Protein AF-A0A382UDL6-F1 (afdb_monomer_lite)

Organism: NCBI:txid408172

Foldseek 3Di:
DPPVPPPDDDLDDDPWDWAAWDADPVRQKIWIWICPPPATFIWMATNNNPDIDTDDDDPDHDHHDDDDD

Radius of gyration: 12.51 Å; chains: 1; bounding box: 32×23×36 Å

InterPro domains:
  IPR011042 Six-bladed beta-propeller, TolB-like [G3DSA:2.120.10.30] (1-69)
  IPR011659 WD40-like beta-propeller [PF07676] (8-44)

Structure (mmCIF, N/CA/C/O backbone):
data_AF-A0A382UDL6-F1
#
_entry.id   AF-A0A382UDL6-F1
#
loop_
_atom_site.group_PDB
_atom_site.id
_atom_site.type_symbol
_atom_site.label_atom_id
_atom_site.label_alt_id
_atom_site.label_comp_id
_atom_site.label_asym_id
_atom_site.label_entity_id
_atom_site.label_seq_id
_atom_site.pdbx_PDB_ins_code
_atom_site.Cartn_x
_atom_site.Cartn_y
_atom_site.Cartn_z
_atom_site.occupancy
_atom_site.B_iso_or_equiv
_atom_site.auth_seq_id
_atom_site.auth_comp_id
_atom_site.auth_asym_id
_atom_site.auth_atom_id
_atom_site.pdbx_PDB_model_num
ATOM 1 N N . MET A 1 1 ? -7.568 5.839 13.479 1.00 65.00 1 MET A N 1
ATOM 2 C CA . MET A 1 1 ? -7.434 7.222 13.973 1.00 65.00 1 MET A CA 1
ATOM 3 C C . MET A 1 1 ? -8.660 7.549 14.795 1.00 65.00 1 MET A C 1
ATOM 5 O O . MET A 1 1 ? -9.763 7.217 14.364 1.00 65.00 1 MET A O 1
ATOM 9 N N . ARG A 1 2 ? -8.492 8.173 15.954 1.00 70.50 2 ARG A N 1
ATOM 10 C CA . ARG A 1 2 ? -9.613 8.835 16.625 1.00 70.50 2 ARG A CA 1
ATOM 11 C C . ARG A 1 2 ? -9.857 10.190 15.966 1.00 70.50 2 ARG A C 1
ATOM 13 O O . ARG A 1 2 ? -8.974 10.729 15.300 1.00 70.50 2 ARG A O 1
ATOM 20 N N . SER A 1 3 ? -11.053 10.746 16.138 1.00 77.00 3 SER A N 1
ATOM 21 C CA . SER A 1 3 ? -11.402 12.069 15.596 1.00 77.00 3 SER A CA 1
ATOM 22 C C . SER A 1 3 ? -10.534 13.205 16.158 1.00 77.00 3 SER A C 1
ATOM 24 O O . SER A 1 3 ? -10.518 14.287 15.586 1.00 77.00 3 SER A O 1
ATOM 26 N N . ASP A 1 4 ? -9.813 12.961 17.256 1.00 80.69 4 ASP A N 1
ATOM 27 C CA . ASP A 1 4 ? -8.846 13.876 17.875 1.00 80.69 4 ASP A CA 1
ATOM 28 C C . ASP A 1 4 ? -7.419 13.770 17.291 1.00 80.69 4 ASP A C 1
ATOM 30 O O . ASP A 1 4 ? -6.507 14.441 17.767 1.00 80.69 4 ASP A O 1
ATOM 34 N N . GLY A 1 5 ? -7.206 12.933 16.269 1.00 76.81 5 GLY A N 1
ATOM 35 C CA . GLY A 1 5 ? -5.898 12.747 15.634 1.00 76.81 5 GLY A CA 1
ATOM 36 C C . GLY A 1 5 ? -4.929 11.854 16.415 1.00 76.81 5 GLY A C 1
ATOM 37 O O . GLY A 1 5 ? -3.775 11.720 16.012 1.00 76.81 5 GLY A O 1
ATOM 38 N N . THR A 1 6 ? -5.366 11.215 17.502 1.00 85.62 6 THR A N 1
ATOM 39 C CA . THR A 1 6 ? -4.568 10.214 18.222 1.00 85.62 6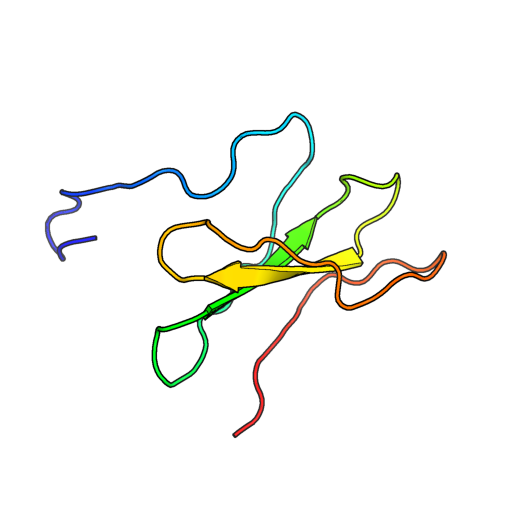 THR A CA 1
ATOM 40 C C . THR A 1 6 ? -4.682 8.822 17.581 1.00 85.62 6 THR A C 1
ATOM 42 O O . THR A 1 6 ? -5.531 8.568 16.716 1.00 85.62 6 THR A O 1
ATOM 45 N N . GLU A 1 7 ? -3.791 7.907 17.988 1.00 83.94 7 GLU A N 1
ATOM 46 C CA . GLU A 1 7 ? -3.709 6.529 17.464 1.00 83.94 7 GLU A CA 1
ATOM 47 C C . GLU A 1 7 ? -3.442 6.480 15.943 1.00 83.94 7 GLU A C 1
ATOM 49 O O . GLU A 1 7 ? -4.033 5.687 15.201 1.00 83.94 7 GLU A O 1
ATOM 54 N N . VAL A 1 8 ? -2.550 7.355 15.460 1.00 86.31 8 VAL A N 1
ATOM 55 C CA . VAL A 1 8 ? -2.010 7.279 14.095 1.00 86.31 8 VAL A CA 1
ATOM 56 C C . VAL A 1 8 ? -1.086 6.068 13.997 1.00 86.31 8 VAL A C 1
ATOM 58 O O . VAL A 1 8 ? -0.185 5.890 14.815 1.00 86.31 8 VAL A O 1
ATOM 61 N N . ARG A 1 9 ? -1.305 5.241 12.973 1.00 89.06 9 ARG A N 1
ATOM 62 C CA . ARG A 1 9 ? -0.496 4.059 12.676 1.00 89.06 9 ARG A CA 1
ATOM 63 C C . ARG A 1 9 ? 0.025 4.151 11.250 1.00 89.06 9 ARG A C 1
ATOM 65 O O . ARG A 1 9 ? -0.756 4.324 10.320 1.00 89.06 9 ARG A O 1
ATOM 72 N N . GLN A 1 10 ? 1.331 3.985 11.088 1.00 91.69 10 GLN A N 1
ATOM 73 C CA . GLN A 1 10 ? 1.949 3.798 9.781 1.00 91.69 10 GLN A CA 1
ATOM 74 C C . GLN A 1 10 ? 1.647 2.375 9.280 1.00 91.69 10 GLN A C 1
ATOM 76 O O . GLN A 1 10 ? 1.943 1.406 9.980 1.00 91.69 10 GLN A O 1
ATOM 81 N N . LEU A 1 11 ? 1.029 2.254 8.100 1.00 93.62 11 LEU A N 1
ATOM 82 C CA . LEU A 1 11 ? 0.671 0.960 7.494 1.00 93.62 11 LEU A CA 1
ATOM 83 C C . LEU A 1 11 ? 1.662 0.507 6.419 1.00 93.62 11 LEU A C 1
ATOM 85 O O . LEU A 1 11 ? 1.808 -0.690 6.199 1.00 93.62 11 LEU A O 1
ATOM 89 N N . THR A 1 12 ? 2.369 1.440 5.782 1.00 91.75 12 THR A N 1
ATOM 90 C CA . THR A 1 12 ? 3.410 1.127 4.804 1.00 91.75 12 THR A CA 1
ATOM 91 C C . THR A 1 12 ? 4.763 1.634 5.286 1.00 91.75 12 THR A C 1
ATOM 93 O O . THR A 1 12 ? 4.885 2.740 5.810 1.00 91.75 12 THR A O 1
ATOM 96 N N . ASN A 1 13 ? 5.793 0.799 5.163 1.00 93.31 13 ASN A N 1
ATOM 97 C CA . ASN A 1 13 ? 7.166 1.144 5.526 1.00 93.31 13 ASN A CA 1
ATOM 98 C C . ASN A 1 13 ? 8.123 0.558 4.486 1.00 93.31 13 ASN A C 1
ATOM 100 O O . ASN A 1 13 ? 8.591 -0.572 4.619 1.00 93.31 13 ASN A O 1
ATOM 104 N N . ASN A 1 14 ? 8.323 1.298 3.402 1.00 91.19 14 ASN A N 1
ATOM 105 C CA . ASN A 1 14 ? 9.160 0.916 2.274 1.00 91.19 14 ASN A CA 1
ATOM 106 C C . ASN A 1 14 ? 9.696 2.189 1.584 1.00 91.19 14 ASN A C 1
ATOM 108 O O . ASN A 1 14 ? 9.335 3.299 1.968 1.00 91.19 14 ASN A O 1
ATOM 112 N N . THR A 1 15 ? 10.592 2.037 0.608 1.00 94.31 15 THR A N 1
ATOM 113 C CA . THR A 1 15 ? 11.194 3.168 -0.127 1.00 94.31 15 THR A CA 1
ATOM 114 C C . THR A 1 15 ? 10.369 3.635 -1.326 1.00 94.31 15 THR A C 1
ATOM 116 O O . THR A 1 15 ? 10.770 4.579 -2.000 1.00 94.31 15 THR A O 1
ATOM 119 N N . ALA A 1 16 ? 9.280 2.936 -1.638 1.00 95.56 16 ALA A N 1
ATOM 120 C CA . ALA A 1 16 ? 8.378 3.242 -2.731 1.00 95.56 16 ALA A CA 1
ATOM 121 C C . ALA A 1 16 ? 7.377 4.331 -2.318 1.00 95.56 16 ALA A C 1
ATOM 123 O O . ALA A 1 16 ? 7.206 4.670 -1.146 1.00 95.56 16 ALA A O 1
ATOM 124 N N . GLU A 1 17 ? 6.702 4.875 -3.313 1.00 95.94 17 GLU A N 1
ATOM 125 C CA . GLU A 1 17 ? 5.587 5.782 -3.140 1.00 95.94 17 GLU A CA 1
ATOM 126 C C . GLU A 1 17 ? 4.281 4.986 -3.043 1.00 95.94 17 GLU A C 1
ATOM 128 O O . GLU A 1 17 ? 3.982 4.190 -3.931 1.00 95.94 17 GLU A O 1
ATOM 133 N N . ASP A 1 18 ? 3.492 5.230 -1.990 1.00 95.62 18 ASP A N 1
ATOM 134 C CA . ASP A 1 18 ? 2.172 4.622 -1.773 1.00 95.62 18 ASP A CA 1
ATOM 135 C C . ASP A 1 18 ? 1.078 5.710 -1.763 1.00 95.62 18 ASP A C 1
ATOM 137 O O . ASP A 1 18 ? 1.086 6.609 -0.920 1.00 95.62 18 ASP A O 1
ATOM 141 N N . TRP A 1 19 ? 0.170 5.673 -2.741 1.00 95.44 19 TRP A N 1
ATOM 142 C CA . TRP A 1 19 ? -0.777 6.750 -3.058 1.00 95.44 19 TRP A CA 1
ATOM 143 C C . TRP A 1 19 ? -2.223 6.244 -3.125 1.00 95.44 19 TRP A C 1
ATOM 145 O O . TRP A 1 19 ? -2.493 5.044 -3.161 1.00 95.44 19 TRP A O 1
ATOM 155 N N . SER A 1 20 ? -3.166 7.1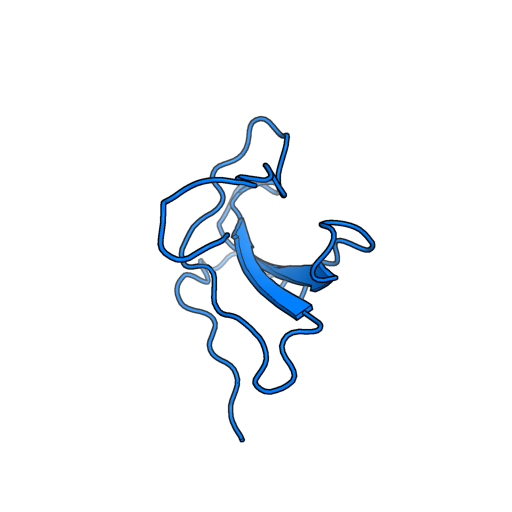91 -3.161 1.00 94.38 20 SER A N 1
ATOM 156 C CA . SER A 1 20 ? -4.597 6.945 -3.404 1.00 94.38 20 SER A CA 1
ATOM 157 C C . SER A 1 20 ? -5.216 5.815 -2.554 1.00 94.38 20 SER A C 1
ATOM 159 O O . SER A 1 20 ? -5.843 4.913 -3.113 1.00 94.38 20 SER A O 1
ATOM 161 N N . PRO A 1 21 ? -5.054 5.816 -1.215 1.00 95.56 21 PRO A N 1
ATOM 162 C CA . PRO A 1 21 ? -5.623 4.765 -0.381 1.00 95.56 21 PRO A CA 1
ATOM 163 C C . PRO A 1 21 ? -7.160 4.813 -0.388 1.00 95.56 21 PRO A C 1
ATOM 165 O O . PRO A 1 21 ? -7.759 5.882 -0.254 1.00 95.56 21 PRO A O 1
ATOM 168 N N . ASN A 1 22 ? -7.805 3.648 -0.473 1.00 96.19 22 ASN A N 1
ATOM 169 C CA . ASN A 1 22 ? -9.254 3.492 -0.367 1.00 96.19 22 ASN A CA 1
ATOM 170 C C . ASN A 1 22 ? -9.612 2.287 0.524 1.00 96.19 22 ASN A C 1
ATOM 172 O O . ASN A 1 22 ? -9.135 1.168 0.322 1.00 96.19 22 ASN A O 1
ATOM 176 N N . TRP A 1 23 ? -10.435 2.524 1.546 1.00 95.50 23 TRP A N 1
ATOM 177 C CA . TRP A 1 23 ? -10.881 1.486 2.479 1.00 95.50 23 TRP A CA 1
ATOM 178 C C . TRP A 1 23 ? -12.006 0.647 1.878 1.00 95.50 23 TRP A C 1
ATOM 180 O O . TRP A 1 23 ? -12.911 1.186 1.243 1.00 95.50 23 TRP A O 1
ATOM 190 N N . SER A 1 24 ? -11.980 -0.662 2.132 1.00 94.50 24 SER A N 1
ATOM 191 C CA . SER A 1 24 ? -13.116 -1.533 1.840 1.00 94.50 24 SER A CA 1
ATOM 192 C C . SER A 1 24 ? -14.350 -1.100 2.646 1.00 94.50 24 SER A C 1
ATOM 194 O O . SER A 1 24 ? -14.201 -0.581 3.758 1.00 94.50 24 SER A O 1
ATOM 196 N N . PRO A 1 25 ? -15.580 -1.335 2.149 1.00 93.94 25 PRO A N 1
ATOM 197 C CA . PRO A 1 25 ? -16.803 -0.943 2.858 1.00 93.94 25 PRO A CA 1
ATOM 198 C C . PRO A 1 25 ? -16.939 -1.547 4.264 1.00 93.94 25 PRO A C 1
ATOM 200 O O . PRO A 1 25 ? -17.545 -0.943 5.145 1.00 93.94 25 PRO A O 1
ATOM 203 N N . ASP A 1 26 ? -16.362 -2.730 4.487 1.00 94.44 26 ASP A N 1
ATOM 204 C CA . ASP A 1 26 ? -16.333 -3.412 5.786 1.00 94.44 26 ASP A CA 1
ATOM 205 C C . ASP A 1 26 ? -15.163 -2.976 6.693 1.00 94.44 26 ASP A C 1
ATOM 207 O O . ASP A 1 26 ? -15.038 -3.465 7.819 1.00 94.44 26 ASP A O 1
ATOM 211 N N . GLY A 1 27 ? -14.294 -2.080 6.211 1.00 94.81 27 GLY A N 1
ATOM 212 C CA . GLY A 1 27 ? -13.130 -1.557 6.923 1.00 94.81 27 GLY A CA 1
ATOM 213 C C . GLY A 1 27 ? -12.017 -2.575 7.182 1.00 94.81 27 GLY A C 1
ATOM 214 O O . GLY A 1 27 ? -11.109 -2.287 7.961 1.00 94.81 27 GLY A O 1
ATOM 215 N N . ARG A 1 28 ? -12.069 -3.774 6.586 1.00 96.06 28 ARG A N 1
ATOM 216 C CA . ARG A 1 28 ? -11.090 -4.847 6.841 1.00 96.06 28 ARG A CA 1
ATOM 217 C C . ARG A 1 28 ? -9.851 -4.770 5.963 1.00 96.06 28 ARG A C 1
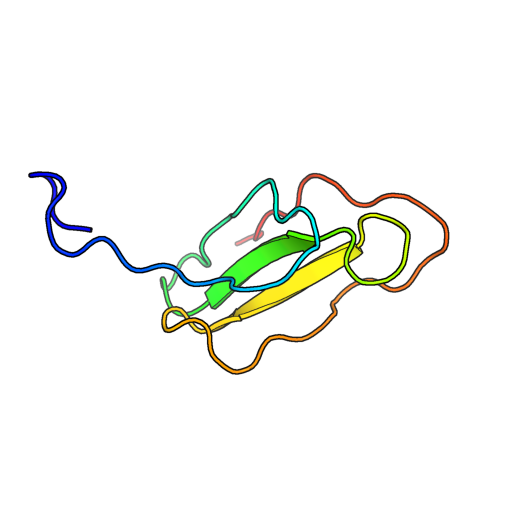ATOM 219 O O . ARG A 1 28 ? -8.819 -5.334 6.337 1.00 96.06 28 ARG A O 1
ATOM 226 N N . SER A 1 29 ? -9.941 -4.072 4.839 1.00 96.69 29 SER A N 1
ATOM 227 C CA . SER A 1 29 ? -8.893 -4.019 3.831 1.00 96.69 29 SER A CA 1
ATOM 228 C C . SER A 1 29 ? -8.688 -2.603 3.312 1.00 96.69 29 SER A C 1
ATOM 230 O O . SER A 1 29 ? -9.617 -1.800 3.253 1.00 96.69 29 SER A O 1
ATOM 232 N N . LEU A 1 30 ? -7.460 -2.315 2.896 1.00 96.75 30 LEU A N 1
ATOM 233 C CA . LEU A 1 30 ? -7.091 -1.084 2.214 1.00 96.75 30 LEU A CA 1
ATOM 234 C C . LEU A 1 30 ? -6.543 -1.430 0.834 1.00 96.75 30 LEU A C 1
ATOM 236 O O . LEU A 1 30 ? -5.644 -2.264 0.739 1.00 96.75 30 LEU A O 1
ATOM 240 N N . VAL A 1 31 ? -7.054 -0.775 -0.208 1.00 97.00 31 VAL A N 1
ATOM 241 C CA . VAL A 1 31 ? -6.433 -0.772 -1.540 1.00 97.00 31 VAL A CA 1
ATOM 242 C C . VAL A 1 31 ? -5.663 0.525 -1.735 1.00 97.00 31 VAL A C 1
ATOM 244 O O . VAL A 1 31 ? -6.075 1.563 -1.221 1.00 97.00 31 VAL A O 1
ATOM 247 N N . PHE A 1 32 ? -4.539 0.478 -2.436 1.00 96.88 32 PHE A N 1
ATOM 248 C CA . PHE A 1 32 ? -3.684 1.641 -2.672 1.00 96.88 32 PHE A CA 1
ATOM 249 C C . PHE A 1 32 ? -2.822 1.424 -3.918 1.00 96.88 32 PHE A C 1
ATOM 251 O O . PHE A 1 32 ? -2.586 0.285 -4.319 1.00 96.88 32 PHE A O 1
ATOM 258 N N . ALA A 1 33 ? -2.364 2.508 -4.535 1.00 97.00 33 ALA A N 1
ATOM 259 C CA . ALA A 1 33 ? -1.406 2.457 -5.635 1.00 97.00 33 ALA A CA 1
ATOM 260 C C . ALA A 1 33 ? 0.019 2.473 -5.066 1.00 97.00 33 ALA A C 1
ATOM 262 O O . ALA A 1 33 ? 0.296 3.254 -4.158 1.00 97.00 33 ALA A O 1
ATOM 263 N N . SER A 1 34 ? 0.925 1.642 -5.579 1.00 96.88 34 SER A N 1
ATOM 264 C CA . SER A 1 34 ? 2.320 1.594 -5.122 1.00 96.88 34 SER A CA 1
ATOM 265 C C . SER A 1 34 ? 3.278 1.421 -6.287 1.00 96.88 34 SER A C 1
ATOM 267 O O . SER A 1 34 ? 3.054 0.547 -7.120 1.00 96.88 34 SER A O 1
ATOM 269 N N . ASN A 1 35 ? 4.374 2.186 -6.319 1.00 95.62 35 ASN A N 1
ATOM 270 C CA . ASN A 1 35 ? 5.403 2.053 -7.360 1.00 95.62 35 ASN A CA 1
ATOM 271 C C . ASN A 1 35 ? 6.543 1.078 -7.017 1.00 95.62 35 ASN A C 1
ATOM 273 O O . ASN A 1 35 ? 7.618 1.116 -7.621 1.00 95.62 35 ASN A O 1
ATOM 277 N N . ARG A 1 36 ? 6.317 0.187 -6.046 1.00 94.25 36 ARG A N 1
ATOM 278 C CA . ARG A 1 36 ? 7.343 -0.715 -5.498 1.00 94.25 36 ARG A CA 1
ATOM 279 C C . ARG A 1 36 ? 7.994 -1.658 -6.513 1.00 94.25 36 ARG A C 1
ATOM 281 O O . ARG A 1 36 ? 9.064 -2.183 -6.219 1.00 94.25 36 ARG A O 1
ATOM 288 N N . HIS A 1 37 ? 7.374 -1.871 -7.674 1.00 91.06 37 HIS A N 1
ATOM 289 C CA . HIS A 1 37 ? 7.888 -2.727 -8.749 1.00 91.06 37 HIS A CA 1
ATOM 290 C C . HIS A 1 37 ? 8.314 -1.953 -10.013 1.00 91.06 37 HIS A C 1
ATOM 292 O O . HIS A 1 37 ? 8.599 -2.563 -11.038 1.00 91.06 37 HIS A O 1
ATOM 298 N N . GLY A 1 38 ? 8.460 -0.624 -9.930 1.00 90.62 38 GLY A N 1
ATOM 299 C CA . GLY A 1 38 ? 9.016 0.215 -11.004 1.00 90.62 38 GLY A CA 1
ATOM 300 C C . GLY A 1 38 ? 7.994 1.094 -11.733 1.00 90.62 38 GLY A C 1
ATOM 301 O O . GLY A 1 38 ? 8.376 2.092 -12.341 1.00 90.62 38 GLY A O 1
ATOM 302 N N . ASN A 1 39 ? 6.707 0.788 -11.611 1.00 93.38 39 ASN A N 1
ATOM 303 C CA . ASN A 1 39 ? 5.550 1.590 -12.014 1.00 93.38 39 ASN A CA 1
ATOM 304 C C . ASN A 1 39 ? 4.452 1.446 -10.952 1.00 93.38 39 ASN A C 1
ATOM 306 O O . ASN A 1 39 ? 4.528 0.544 -10.121 1.00 93.38 39 ASN A O 1
ATOM 310 N N . PHE A 1 40 ? 3.457 2.343 -10.943 1.00 95.06 40 PHE A N 1
ATOM 311 C CA . PH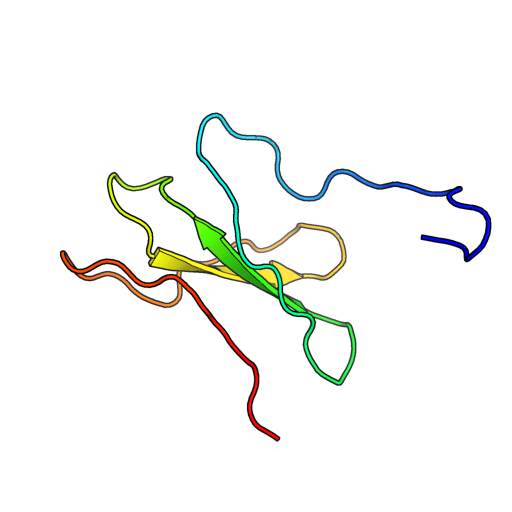E A 1 40 ? 2.335 2.177 -10.018 1.00 95.06 40 PHE A CA 1
ATOM 312 C C . PHE A 1 40 ? 1.433 1.037 -10.467 1.00 95.06 40 PHE A C 1
ATOM 314 O O . PHE A 1 40 ? 0.853 1.099 -11.550 1.00 95.06 40 PHE A O 1
ATOM 321 N N . ASP A 1 41 ? 1.282 0.075 -9.571 1.00 96.88 41 ASP A N 1
ATOM 322 C CA . ASP A 1 41 ? 0.284 -0.981 -9.619 1.00 96.88 41 ASP A CA 1
ATOM 323 C C . ASP A 1 41 ? -0.632 -0.874 -8.394 1.00 96.88 41 ASP A C 1
ATOM 325 O O . ASP A 1 41 ? -0.317 -0.206 -7.399 1.00 96.88 41 ASP A O 1
ATOM 329 N N . ILE A 1 42 ? -1.770 -1.565 -8.438 1.00 96.56 42 ILE A N 1
ATOM 330 C CA . ILE A 1 42 ? -2.703 -1.632 -7.317 1.00 96.56 42 ILE A CA 1
ATOM 331 C C . ILE A 1 42 ? -2.292 -2.741 -6.360 1.00 96.56 42 ILE A C 1
ATOM 333 O O . ILE A 1 42 ? -2.061 -3.882 -6.755 1.00 96.56 42 ILE A O 1
ATOM 337 N N . PHE A 1 43 ? -2.279 -2.413 -5.075 1.00 97.19 43 PHE A N 1
ATOM 338 C CA . PHE A 1 43 ? -2.043 -3.333 -3.975 1.00 97.19 43 PHE A CA 1
ATOM 339 C C . PHE A 1 43 ? -3.229 -3.333 -3.020 1.00 97.19 43 PHE A C 1
ATOM 341 O O . PHE A 1 43 ? -3.974 -2.358 -2.915 1.00 97.19 43 PHE A O 1
ATOM 348 N N . VAL A 1 44 ? -3.376 -4.434 -2.290 1.00 97.62 44 VAL A N 1
ATOM 349 C CA . VAL A 1 44 ? -4.335 -4.590 -1.198 1.00 97.62 44 VAL A CA 1
ATOM 350 C C . VAL A 1 44 ? -3.623 -5.107 0.046 1.00 97.62 44 VAL A C 1
ATOM 352 O O . VAL A 1 44 ? -2.684 -5.891 -0.050 1.00 97.62 44 VAL A O 1
ATOM 355 N N . MET A 1 45 ? -4.056 -4.668 1.223 1.00 97.44 45 MET A N 1
ATOM 356 C CA . MET A 1 45 ? -3.582 -5.180 2.512 1.00 97.44 45 MET A CA 1
ATOM 357 C C . MET A 1 45 ? -4.706 -5.201 3.547 1.00 97.44 45 MET A C 1
ATOM 359 O O . MET A 1 45 ? -5.756 -4.585 3.346 1.00 97.44 45 MET A O 1
ATOM 363 N N . ARG A 1 46 ? -4.493 -5.885 4.674 1.00 97.31 46 ARG A N 1
ATOM 364 C CA . ARG A 1 46 ? -5.401 -5.817 5.828 1.00 97.31 46 ARG A CA 1
ATOM 365 C C . ARG A 1 46 ? -5.347 -4.447 6.502 1.00 97.31 46 ARG A C 1
ATOM 367 O O . ARG A 1 46 ? -4.360 -3.722 6.407 1.00 97.31 46 ARG A O 1
ATOM 374 N N . ALA A 1 47 ? -6.377 -4.133 7.285 1.00 94.69 47 ALA A N 1
ATOM 375 C CA . ALA A 1 47 ? -6.472 -2.893 8.057 1.00 94.69 47 ALA A CA 1
ATOM 376 C C . ALA A 1 47 ? -5.343 -2.667 9.079 1.00 94.69 47 ALA A C 1
ATOM 378 O O . ALA A 1 47 ? -5.096 -1.536 9.496 1.00 94.69 47 ALA A O 1
ATOM 379 N N . ASP A 1 48 ? -4.652 -3.730 9.487 1.00 93.38 48 ASP A N 1
ATOM 380 C CA . ASP A 1 48 ? -3.477 -3.663 10.355 1.00 93.38 48 ASP A CA 1
ATOM 381 C C . ASP A 1 48 ? -2.149 -3.532 9.580 1.00 93.38 48 ASP A C 1
ATOM 383 O O . ASP A 1 48 ? -1.087 -3.468 10.196 1.00 93.38 48 ASP A O 1
ATOM 387 N N . GLY A 1 49 ? -2.187 -3.455 8.248 1.00 94.44 49 GLY A N 1
ATOM 388 C CA . GLY A 1 49 ? -1.009 -3.345 7.386 1.00 94.44 49 GLY A CA 1
ATOM 389 C C . GLY A 1 49 ? -0.341 -4.681 7.049 1.00 94.44 49 GLY A C 1
ATOM 390 O O . GLY A 1 49 ? 0.708 -4.691 6.410 1.00 94.44 49 GLY A O 1
ATOM 391 N N . SER A 1 50 ? -0.913 -5.812 7.473 1.00 95.31 50 SER A N 1
ATOM 392 C CA . SER A 1 50 ? -0.426 -7.147 7.107 1.00 95.31 50 SER A CA 1
ATOM 393 C C . SER A 1 50 ? -0.990 -7.638 5.764 1.00 95.31 50 SER A C 1
ATOM 395 O O . SER A 1 50 ? -1.894 -7.034 5.187 1.00 95.31 50 SER A O 1
ATOM 397 N N . GLU A 1 51 ? -0.441 -8.752 5.266 1.00 95.88 51 GLU A N 1
ATOM 398 C CA . GLU A 1 51 ? -0.896 -9.460 4.051 1.00 95.88 51 GLU A CA 1
ATOM 399 C C . GLU A 1 51 ? -0.924 -8.589 2.781 1.00 95.88 51 GLU A C 1
ATOM 401 O O . GLU A 1 51 ? -1.829 -8.694 1.953 1.00 95.88 51 GLU A O 1
ATOM 406 N N . VAL A 1 52 ? 0.083 -7.727 2.608 1.00 96.62 52 VAL A N 1
ATOM 407 C CA . VAL A 1 52 ? 0.192 -6.886 1.411 1.00 96.62 52 VAL A CA 1
ATOM 408 C C . VAL A 1 52 ? 0.358 -7.754 0.162 1.00 96.62 52 VAL A C 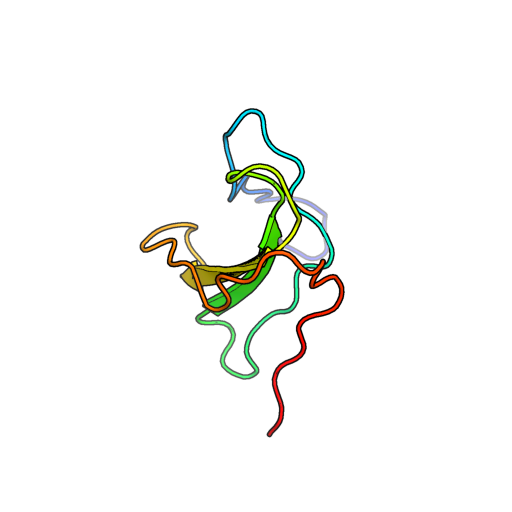1
ATOM 410 O O . VAL A 1 52 ? 1.312 -8.522 0.061 1.00 96.62 52 VAL A O 1
ATOM 413 N N . SER A 1 53 ? -0.556 -7.601 -0.793 1.00 96.12 53 SER A N 1
ATOM 414 C CA . SER A 1 53 ? -0.622 -8.386 -2.027 1.00 96.12 53 SER A CA 1
ATOM 415 C C . SER A 1 53 ? -0.832 -7.473 -3.235 1.00 96.12 53 SER A C 1
ATOM 417 O O . SER A 1 53 ? -1.583 -6.501 -3.155 1.00 96.12 53 SER A O 1
ATOM 419 N N . GLN A 1 54 ? -0.169 -7.779 -4.349 1.00 95.62 54 GLN A N 1
ATOM 420 C CA . GLN A 1 54 ? -0.340 -7.074 -5.621 1.00 95.62 54 GLN A CA 1
ATOM 421 C C . GLN A 1 54 ? -1.624 -7.548 -6.318 1.00 95.62 54 GLN A C 1
ATOM 423 O O . GLN A 1 54 ? -1.919 -8.743 -6.323 1.00 95.62 54 GLN A O 1
ATOM 428 N N . VAL A 1 55 ? -2.392 -6.615 -6.877 1.00 95.25 55 VAL A N 1
ATOM 429 C CA . VAL A 1 55 ? -3.672 -6.865 -7.562 1.00 95.25 55 VAL A CA 1
ATOM 430 C C . VAL A 1 55 ? -3.519 -6.726 -9.072 1.00 95.25 55 VAL A C 1
ATOM 432 O O . VAL A 1 55 ? -4.058 -7.546 -9.813 1.00 95.25 55 VAL A O 1
ATOM 435 N N . THR A 1 56 ? -2.789 -5.709 -9.529 1.00 92.81 56 THR A N 1
ATOM 436 C CA . THR A 1 56 ? -2.461 -5.519 -10.945 1.00 92.81 56 THR A CA 1
ATOM 437 C C . THR A 1 56 ? -0.968 -5.686 -11.161 1.00 92.81 56 THR A C 1
ATOM 439 O O . THR A 1 56 ? -0.175 -5.346 -10.294 1.00 92.81 56 THR A O 1
ATOM 442 N N . ASP A 1 57 ? -0.594 -6.277 -12.288 1.00 90.50 57 ASP A N 1
ATOM 443 C CA . ASP A 1 57 ? 0.798 -6.441 -12.700 1.00 90.50 57 ASP A CA 1
ATOM 444 C C . ASP A 1 57 ? 0.839 -6.242 -14.209 1.00 90.50 57 ASP A C 1
ATOM 446 O O . ASP A 1 57 ? 0.594 -7.155 -15.005 1.00 90.50 57 ASP A O 1
ATOM 450 N N . SER A 1 58 ? 0.989 -4.986 -14.609 1.00 88.31 58 SER A N 1
ATOM 451 C CA . SER A 1 58 ? 1.040 -4.618 -16.016 1.00 88.31 58 SER A CA 1
ATOM 452 C C . SER A 1 58 ? 2.065 -3.511 -16.219 1.00 88.31 58 SER A C 1
ATOM 454 O O . SER A 1 58 ? 2.333 -2.761 -15.295 1.00 88.31 58 SER A O 1
ATOM 456 N N . PRO A 1 59 ? 2.620 -3.331 -17.429 1.00 84.19 59 PRO A N 1
ATOM 457 C CA . PRO A 1 59 ? 3.564 -2.242 -17.691 1.00 84.19 59 PRO A CA 1
ATOM 458 C C . PRO A 1 59 ? 2.907 -0.848 -17.708 1.00 84.19 59 PRO A C 1
ATOM 460 O O . PRO A 1 59 ? 3.597 0.153 -17.900 1.00 84.19 59 PRO A O 1
ATOM 463 N N . GLN A 1 60 ? 1.578 -0.769 -17.596 1.00 88.75 60 GLN A N 1
ATOM 464 C CA . GLN A 1 60 ? 0.836 0.489 -17.539 1.00 88.75 60 GLN A CA 1
ATOM 465 C C . GLN A 1 60 ? 0.711 0.963 -16.092 1.00 88.75 60 GLN A C 1
ATOM 467 O O . GLN A 1 60 ? 1.009 0.230 -15.161 1.00 88.75 60 GLN A O 1
ATOM 472 N N . VAL A 1 61 ? 0.312 2.218 -15.905 1.00 83.44 61 VAL A N 1
ATOM 473 C CA . VAL A 1 61 ? 0.231 2.814 -14.571 1.00 83.44 61 VAL A CA 1
ATOM 474 C C . VAL A 1 61 ? -1.208 2.790 -14.061 1.00 83.44 61 VAL A C 1
ATOM 476 O O . VAL A 1 61 ? -2.084 3.384 -14.692 1.00 83.44 61 VAL A O 1
ATOM 479 N N . ASP A 1 62 ? -1.424 2.186 -12.893 1.00 87.38 62 ASP A N 1
ATOM 480 C CA . ASP A 1 62 ? -2.714 2.126 -12.207 1.00 87.38 62 ASP A CA 1
ATOM 481 C C . ASP A 1 62 ? -2.718 3.036 -10.961 1.00 87.38 62 ASP A C 1
ATOM 483 O O . ASP A 1 62 ? -1.984 2.817 -10.000 1.00 87.38 62 ASP A O 1
ATOM 487 N N . TRP A 1 63 ? -3.551 4.086 -10.965 1.00 80.69 63 TRP A N 1
ATOM 488 C CA . TRP A 1 63 ? -3.448 5.193 -9.992 1.00 80.69 63 TRP A CA 1
ATOM 489 C C . TRP A 1 63 ? -4.568 5.297 -8.951 1.00 80.69 63 TRP A C 1
ATOM 491 O O . TRP A 1 63 ? -4.335 5.800 -7.850 1.00 80.69 63 TRP A O 1
ATOM 501 N N . TYR A 1 64 ? -5.796 4.914 -9.304 1.00 85.00 64 TYR A N 1
ATOM 502 C CA . TYR A 1 64 ? -6.995 5.274 -8.534 1.00 85.00 64 TYR A CA 1
ATOM 503 C C . TYR A 1 64 ? -7.882 4.057 -8.264 1.00 85.00 64 TYR A C 1
ATOM 505 O O . TYR A 1 64 ? -8.958 3.925 -8.859 1.00 85.00 64 TYR A O 1
ATOM 513 N N . PRO A 1 65 ? -7.446 3.150 -7.375 1.00 82.94 65 PRO A N 1
ATOM 514 C CA . PRO A 1 65 ? -8.253 1.998 -7.024 1.00 82.94 65 PRO A CA 1
ATOM 515 C C . PRO A 1 65 ? -9.490 2.437 -6.233 1.00 82.94 65 PRO A C 1
ATOM 517 O O . PRO A 1 65 ? -9.416 3.291 -5.351 1.00 82.94 65 PRO A O 1
ATOM 520 N N . ASN A 1 66 ? -10.636 1.832 -6.542 1.00 84.25 66 ASN A N 1
ATOM 521 C CA . ASN A 1 66 ? -11.875 2.016 -5.792 1.00 84.25 66 ASN A CA 1
ATOM 522 C C . ASN A 1 66 ? -12.571 0.670 -5.612 1.00 84.25 66 ASN A C 1
ATOM 524 O O . ASN A 1 66 ? -12.621 -0.141 -6.539 1.00 84.25 66 ASN A O 1
ATOM 528 N N . TRP A 1 67 ? -13.148 0.458 -4.433 1.00 84.38 67 TRP A N 1
ATOM 529 C CA . TRP A 1 67 ? -14.093 -0.631 -4.227 1.00 84.38 67 TRP A CA 1
ATOM 530 C C . TRP A 1 67 ? -15.418 -0.307 -4.924 1.00 84.38 67 TRP A C 1
ATOM 532 O O . TRP A 1 67 ? -15.888 0.830 -4.877 1.00 84.38 67 TRP A O 1
ATOM 542 N N . SER A 1 68 ? -16.032 -1.313 -5.546 1.00 80.56 68 SER A N 1
ATOM 543 C CA . SER A 1 68 ? -17.427 -1.239 -5.994 1.00 80.56 68 SER A CA 1
ATOM 544 C C . SER A 1 68 ? -18.307 -2.067 -5.047 1.00 80.56 68 SER A C 1
ATOM 546 O O . SER A 1 68 ? -17.823 -3.086 -4.546 1.00 80.56 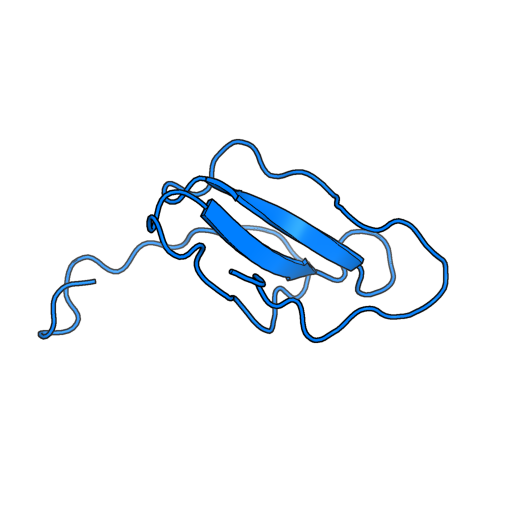68 SER A O 1
ATOM 548 N N . PRO A 1 69 ? -19.530 -1.603 -4.727 1.00 69.44 69 PRO A N 1
ATOM 549 C CA . PRO A 1 69 ? -20.492 -2.359 -3.928 1.00 69.44 69 PRO A CA 1
ATOM 550 C C . PRO A 1 69 ? -21.065 -3.572 -4.670 1.00 69.44 69 PRO A C 1
ATOM 552 O O . PRO A 1 69 ? -21.123 -3.538 -5.921 1.00 69.44 69 PRO A O 1
#

Secondary structure (DSSP, 8-state):
--TTS-S------SSS-EEEEEE-TTSSEEEEEE-TTSS-EEEEEETTS-S-EE----SS---------

pLDDT: mean 90.91, std 7.25, range [65.0, 97.62]

Sequence (69 aa):
MRSDGTEVRQLTNNTAEDWSPNWSPDGRSLVFASNRHGNFDIFVMRADGSEVSQVTDSPQVDWYPNWSP